Protein AF-A0AAU9RPU9-F1 (afdb_monomer_lite)

Radius of gyration: 13.3 Å; chains: 1; bounding box: 34×27×22 Å

Organism: Thlaspi arvense (NCBI:txid13288)

Foldseek 3Di:
DVLQVVDVVQEDDDPVCSVVVSVVCVVVVVQVVLRPPPDHVVSHVLVVLVVLLVVLVPDDPVPDDPVSVVSSVVSVVVCVVSVGDPD

InterPro domains:
  IPR050804 MATH and coiled-coil domain-containing protein [PTHR46236] (11-87)

pLDDT: mean 86.01, std 12.3, range [44.53, 97.81]

Secondary structure (DSSP, 8-state):
-HHHHHHHHH----GGGHHHHHHHHHH-GGGGGGGTTS-HHHHHHHHHHHHHHHHHHTS-GGG--HHHHHHHHHHHHHHHHTT----

Structure (mmCIF, N/CA/C/O backbone):
data_AF-A0AAU9RPU9-F1
#
_entry.id   AF-A0AAU9RPU9-F1
#
loop_
_atom_site.group_PDB
_atom_site.id
_atom_site.type_symbol
_atom_site.label_atom_id
_atom_site.label_alt_id
_atom_site.label_comp_id
_atom_site.label_asym_id
_atom_site.label_entity_id
_atom_site.label_seq_id
_atom_site.pdbx_PDB_ins_code
_atom_site.Cartn_x
_atom_site.Cartn_y
_atom_site.Cartn_z
_atom_site.occupancy
_atom_site.B_iso_or_equiv
_atom_site.auth_seq_id
_atom_site.auth_comp_id
_atom_site.auth_asym_id
_atom_site.auth_atom_id
_atom_site.pdbx_PDB_model_num
ATOM 1 N N . MET A 1 1 ? -13.238 14.695 -13.629 1.00 50.19 1 MET A N 1
ATOM 2 C CA . MET A 1 1 ? -13.440 15.696 -12.558 1.00 50.19 1 MET A CA 1
ATOM 3 C C . MET A 1 1 ? -14.195 15.122 -11.354 1.00 50.19 1 MET A C 1
ATOM 5 O O . MET A 1 1 ? -13.665 15.196 -10.260 1.00 50.19 1 MET A O 1
ATOM 9 N N . LEU A 1 2 ? -15.346 14.454 -11.528 1.00 44.53 2 LEU A N 1
ATOM 10 C CA . LEU A 1 2 ? -16.125 13.857 -10.418 1.00 44.53 2 LEU A CA 1
ATOM 11 C C . LEU A 1 2 ? -15.375 12.797 -9.574 1.00 44.53 2 LEU A C 1
ATOM 13 O O . LEU A 1 2 ? -15.481 12.809 -8.354 1.00 44.53 2 LEU A O 1
ATOM 17 N N . LEU A 1 3 ? -14.554 11.937 -10.193 1.00 53.84 3 LEU A N 1
ATOM 18 C CA . LEU A 1 3 ? -13.721 10.944 -9.481 1.00 53.84 3 LEU A CA 1
ATOM 19 C C . LEU A 1 3 ? -12.643 11.569 -8.573 1.00 53.84 3 LEU A C 1
ATOM 21 O O . LEU A 1 3 ? -12.317 11.005 -7.535 1.00 53.84 3 LEU A O 1
ATOM 25 N N . LEU A 1 4 ? -12.113 12.739 -8.948 1.00 52.69 4 LEU A N 1
ATOM 26 C CA . LEU A 1 4 ? -11.103 13.474 -8.173 1.00 52.69 4 LEU A CA 1
ATOM 27 C C . LEU A 1 4 ? -11.700 14.057 -6.882 1.00 52.69 4 LEU A C 1
ATOM 29 O O . LEU A 1 4 ? -11.063 13.999 -5.837 1.00 52.69 4 LEU A O 1
ATOM 33 N N . VAL A 1 5 ? -12.937 14.560 -6.951 1.00 50.19 5 VAL A N 1
ATOM 34 C CA . VAL A 1 5 ? -13.662 15.144 -5.806 1.00 50.19 5 VAL A CA 1
ATOM 35 C C . VAL A 1 5 ? -14.075 14.072 -4.792 1.00 50.19 5 VAL A C 1
ATOM 37 O O . VAL A 1 5 ? -14.019 14.301 -3.588 1.00 50.19 5 VAL A O 1
ATOM 40 N N . PHE A 1 6 ? -14.438 12.874 -5.257 1.00 55.78 6 PHE A N 1
ATOM 41 C CA . PHE A 1 6 ? -14.719 11.746 -4.362 1.00 55.78 6 PHE A CA 1
ATOM 42 C C . PHE A 1 6 ? -13.474 11.274 -3.604 1.00 55.78 6 PHE A C 1
ATOM 44 O O . PHE A 1 6 ? -13.573 10.870 -2.448 1.00 55.78 6 PHE A O 1
ATOM 51 N N . PHE A 1 7 ? -12.300 11.355 -4.232 1.00 59.78 7 PHE A N 1
ATOM 52 C CA . PHE A 1 7 ? -11.048 10.933 -3.615 1.00 59.78 7 PHE A CA 1
ATOM 53 C C . PHE A 1 7 ? -10.637 11.822 -2.443 1.00 59.78 7 PHE A C 1
ATOM 55 O O . PHE A 1 7 ? -10.306 11.305 -1.379 1.00 59.78 7 PHE A O 1
ATOM 62 N N . SER A 1 8 ? -10.706 13.144 -2.618 1.00 56.47 8 SER A N 1
ATOM 63 C CA . SER A 1 8 ? -10.306 14.123 -1.600 1.00 56.47 8 SER A CA 1
ATOM 64 C C . SER A 1 8 ? -11.222 14.147 -0.372 1.00 56.47 8 SER A C 1
ATOM 66 O O . SER A 1 8 ? -10.781 14.521 0.712 1.00 56.47 8 SER A O 1
ATOM 68 N N . LEU A 1 9 ? -12.480 13.718 -0.513 1.00 62.22 9 LEU A N 1
ATOM 69 C CA . LEU A 1 9 ? -13.426 13.604 0.604 1.00 62.22 9 LEU A CA 1
ATOM 70 C C . LEU A 1 9 ? -13.251 12.308 1.413 1.00 62.22 9 LEU A C 1
ATOM 72 O O . LEU A 1 9 ? -13.685 12.238 2.562 1.00 62.22 9 LEU A O 1
ATOM 76 N N . TRP A 1 10 ? -12.618 11.281 0.838 1.00 70.19 10 TRP A N 1
ATOM 77 C CA . TRP A 1 10 ? -12.502 9.954 1.456 1.00 70.19 10 TRP A CA 1
ATOM 78 C C . TRP A 1 10 ? -11.080 9.612 1.918 1.00 70.19 10 TRP A C 1
ATOM 80 O O . TRP A 1 10 ? -10.926 8.886 2.903 1.00 70.19 10 TRP A O 1
ATOM 90 N N . PHE A 1 11 ? -10.063 10.186 1.267 1.00 77.81 11 PHE A N 1
ATOM 91 C CA . PHE A 1 11 ? -8.640 9.983 1.540 1.00 77.81 11 PHE A CA 1
ATOM 92 C C . PHE A 1 11 ? -7.878 11.312 1.504 1.00 77.81 11 PHE A C 1
ATOM 94 O O . PHE A 1 11 ? -8.114 12.152 0.638 1.00 77.81 11 PHE A O 1
ATOM 101 N N . GLN A 1 12 ? -6.906 11.482 2.399 1.00 81.38 12 GLN A N 1
ATOM 102 C CA . GLN A 1 12 ? -5.926 12.568 2.315 1.00 81.38 12 GLN A CA 1
ATOM 103 C C . GLN A 1 12 ? -4.655 12.038 1.643 1.00 81.38 12 GLN A C 1
ATOM 105 O O . GLN A 1 12 ? -3.741 11.565 2.310 1.00 81.38 12 GLN A O 1
ATOM 110 N N . VAL A 1 13 ? -4.612 12.084 0.311 1.00 78.31 13 VAL A N 1
ATOM 111 C CA . VAL A 1 13 ? -3.435 11.692 -0.487 1.00 78.31 13 VAL A CA 1
ATOM 112 C C . VAL A 1 13 ? -2.823 12.903 -1.180 1.00 78.31 13 VAL A C 1
ATOM 114 O O . VAL A 1 13 ? -3.509 13.896 -1.435 1.00 78.31 13 VAL A O 1
ATOM 117 N N . LEU A 1 14 ? -1.531 12.827 -1.507 1.00 81.94 14 LEU A N 1
ATOM 118 C CA . LEU A 1 14 ? -0.867 13.890 -2.259 1.00 81.94 14 LEU A CA 1
ATOM 119 C C . LEU A 1 14 ? -1.483 14.012 -3.657 1.00 81.94 14 LEU A C 1
ATOM 121 O O . LEU A 1 14 ? -1.845 13.012 -4.278 1.00 81.94 14 LEU A O 1
ATOM 125 N N . TYR A 1 15 ? -1.544 15.233 -4.194 1.00 82.19 15 TYR A N 1
ATOM 126 C CA . TYR A 1 15 ? -2.085 15.473 -5.538 1.00 82.19 15 TYR A CA 1
ATOM 127 C C . TYR A 1 15 ? -1.377 14.627 -6.613 1.00 82.19 15 TYR A C 1
ATOM 129 O O . TYR A 1 15 ? -2.022 14.069 -7.500 1.00 82.19 15 TYR A O 1
ATOM 137 N N . SER A 1 16 ? -0.059 14.444 -6.477 1.00 84.00 16 SER A N 1
ATOM 138 C CA . SER A 1 16 ? 0.760 13.595 -7.353 1.00 84.00 16 SER A CA 1
ATOM 139 C C . SER A 1 16 ? 0.351 12.118 -7.348 1.00 84.00 16 SER A C 1
ATOM 141 O O . SER A 1 16 ? 0.607 11.408 -8.317 1.00 84.00 16 SER A O 1
ATOM 143 N N . GLN A 1 17 ? -0.312 11.646 -6.292 1.00 84.12 17 GLN A N 1
ATOM 144 C CA . GLN A 1 17 ? -0.717 10.249 -6.139 1.00 84.12 17 GLN A CA 1
ATOM 145 C C . GLN A 1 17 ? -2.123 9.978 -6.683 1.00 84.12 17 GLN A C 1
ATOM 147 O O . GLN A 1 17 ? -2.461 8.818 -6.922 1.00 84.12 17 GLN A O 1
ATOM 152 N N . VAL A 1 18 ? -2.943 11.007 -6.934 1.00 84.12 18 VAL A N 1
ATOM 153 C CA . VAL A 1 18 ? -4.369 10.828 -7.266 1.00 84.12 18 VAL A CA 1
ATOM 154 C C . VAL A 1 18 ? -4.581 9.982 -8.523 1.00 84.12 18 VAL A C 1
ATOM 156 O O . VAL A 1 18 ? -5.488 9.147 -8.560 1.00 84.12 18 VAL A O 1
ATOM 159 N N . ALA A 1 19 ? -3.735 10.146 -9.543 1.00 85.69 19 ALA A N 1
ATOM 160 C CA . ALA A 1 19 ? -3.811 9.340 -10.761 1.00 85.69 19 ALA A CA 1
ATOM 161 C C . ALA A 1 19 ? -3.537 7.852 -10.481 1.00 85.69 19 ALA A C 1
ATOM 163 O O . ALA A 1 19 ? -4.279 6.987 -10.955 1.00 85.69 19 ALA A O 1
ATOM 164 N N . SER A 1 20 ? -2.520 7.558 -9.665 1.00 84.50 20 SER A N 1
ATOM 165 C CA . SER A 1 20 ? -2.171 6.196 -9.252 1.00 84.50 20 SER A CA 1
ATOM 166 C C . SER A 1 20 ? -3.299 5.551 -8.460 1.00 84.50 20 SER A C 1
ATOM 168 O O . SER A 1 20 ? -3.701 4.432 -8.782 1.00 84.50 20 SER A O 1
ATOM 170 N N . VAL A 1 21 ? -3.880 6.266 -7.492 1.00 85.44 21 VAL A N 1
ATOM 171 C CA . VAL A 1 21 ? -4.959 5.692 -6.682 1.00 85.44 21 VAL A CA 1
ATOM 172 C C . VAL A 1 21 ? -6.252 5.513 -7.482 1.00 85.44 21 VAL A C 1
ATOM 174 O O . VAL A 1 21 ? -6.934 4.497 -7.363 1.00 85.44 21 VAL A O 1
ATOM 177 N N . SER A 1 22 ? -6.552 6.446 -8.390 1.00 85.56 22 SER A N 1
ATOM 178 C CA . SER A 1 22 ? -7.678 6.304 -9.321 1.00 85.56 22 SER A CA 1
ATOM 179 C C . SER A 1 22 ? -7.520 5.076 -10.223 1.00 85.56 22 SER A C 1
ATOM 181 O O . SER A 1 22 ? -8.492 4.372 -10.500 1.00 85.56 22 SER A O 1
ATOM 183 N N . ARG A 1 23 ? -6.297 4.802 -10.694 1.00 86.25 23 ARG A N 1
ATOM 184 C CA . ARG A 1 23 ? -5.992 3.617 -11.507 1.00 86.25 23 ARG A CA 1
ATOM 185 C C . ARG A 1 23 ? -6.098 2.331 -10.690 1.00 86.25 23 ARG A C 1
ATOM 187 O O . ARG A 1 23 ? -6.600 1.347 -11.226 1.00 86.25 23 ARG A O 1
ATOM 194 N N . LEU A 1 24 ? -5.658 2.352 -9.431 1.00 86.38 24 LEU A N 1
ATOM 195 C CA . LEU A 1 24 ? -5.743 1.218 -8.511 1.00 86.38 24 LEU A CA 1
ATOM 196 C C . LEU A 1 24 ? -7.194 0.762 -8.344 1.00 86.38 24 LEU A C 1
ATOM 198 O O . LEU A 1 24 ? -7.501 -0.372 -8.686 1.00 86.38 24 LEU A O 1
ATOM 202 N N . PHE A 1 25 ? -8.103 1.656 -7.949 1.00 85.75 25 PHE A N 1
ATOM 203 C CA . PHE A 1 25 ? -9.514 1.290 -7.765 1.00 85.75 25 PHE A CA 1
ATOM 204 C C . PHE A 1 25 ? -10.251 0.961 -9.060 1.00 85.75 25 PHE A C 1
ATOM 206 O O . PHE A 1 25 ? -11.238 0.235 -9.034 1.00 85.75 25 PHE A O 1
ATOM 213 N N . ARG A 1 26 ? -9.789 1.464 -10.209 1.00 86.69 26 ARG A N 1
ATOM 214 C CA . ARG A 1 26 ? -10.345 1.036 -11.498 1.00 86.69 26 ARG A CA 1
ATOM 215 C C . ARG A 1 26 ? -9.977 -0.413 -11.822 1.00 86.69 26 ARG A C 1
ATOM 217 O O . ARG A 1 26 ? -10.784 -1.107 -12.425 1.00 86.69 26 ARG A O 1
ATOM 224 N N . LYS A 1 27 ? -8.757 -0.837 -11.480 1.00 86.94 27 LYS A N 1
ATOM 225 C CA . LYS A 1 27 ? -8.272 -2.202 -11.730 1.00 86.94 27 LYS A CA 1
ATOM 226 C C . LYS A 1 27 ? -8.746 -3.199 -10.673 1.00 86.94 27 LYS A C 1
ATOM 228 O O . LYS A 1 27 ? -9.085 -4.317 -11.028 1.00 86.94 27 LYS A O 1
ATOM 233 N N . HIS A 1 28 ? -8.776 -2.763 -9.419 1.00 87.06 28 HIS A N 1
ATOM 234 C CA . HIS A 1 28 ? -9.101 -3.562 -8.242 1.00 87.06 28 HIS A CA 1
ATOM 235 C C . HIS A 1 28 ? -10.185 -2.833 -7.432 1.00 87.06 28 HIS A C 1
ATOM 237 O O . HIS A 1 28 ? -9.893 -2.165 -6.431 1.00 87.06 28 HIS A O 1
ATOM 243 N N . PRO A 1 29 ? -11.439 -2.829 -7.919 1.00 85.69 29 PRO A N 1
ATOM 244 C CA . PRO A 1 29 ? -12.540 -2.133 -7.252 1.00 85.69 29 PRO A CA 1
ATOM 245 C C . PRO A 1 29 ? -12.894 -2.752 -5.892 1.00 85.69 29 PRO A C 1
ATOM 247 O O . PRO A 1 29 ? -13.413 -2.060 -5.018 1.00 85.69 29 PRO A O 1
ATOM 250 N N . ASP A 1 30 ? -12.585 -4.028 -5.692 1.00 86.12 30 ASP A N 1
ATOM 251 C CA . ASP A 1 30 ? -12.720 -4.781 -4.444 1.00 86.12 30 ASP A CA 1
ATOM 252 C C . ASP A 1 30 ? -11.889 -4.172 -3.299 1.00 86.12 30 ASP A C 1
ATOM 254 O O . ASP A 1 30 ? -12.3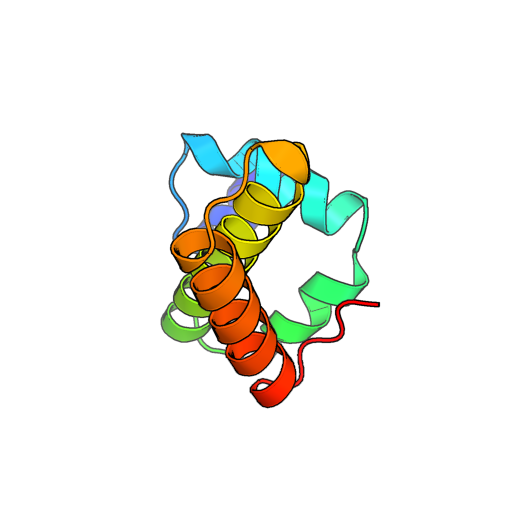86 -4.064 -2.176 1.00 86.12 30 ASP A O 1
ATOM 258 N N . ILE A 1 31 ? -10.702 -3.626 -3.593 1.00 87.56 31 ILE A N 1
ATOM 259 C CA . ILE A 1 31 ? -9.858 -2.938 -2.605 1.00 87.56 31 ILE A CA 1
ATOM 260 C C . ILE A 1 31 ? -10.594 -1.737 -1.990 1.00 87.56 31 ILE A C 1
ATOM 262 O O . ILE A 1 31 ? -10.402 -1.423 -0.813 1.00 87.56 31 ILE A O 1
ATOM 266 N N . ALA A 1 32 ? -11.478 -1.068 -2.739 1.00 85.94 32 ALA A N 1
ATOM 267 C CA . ALA A 1 32 ? -12.254 0.054 -2.210 1.00 85.94 32 ALA A CA 1
ATOM 268 C C . ALA A 1 32 ? -13.191 -0.372 -1.063 1.00 85.94 32 ALA A C 1
ATOM 270 O O . ALA A 1 32 ? -13.466 0.426 -0.160 1.00 85.94 32 ALA A O 1
ATOM 271 N N . ALA A 1 33 ? -13.646 -1.632 -1.048 1.00 86.56 33 ALA A N 1
ATOM 272 C CA . ALA A 1 33 ? -14.505 -2.156 0.010 1.00 86.56 33 ALA A CA 1
ATOM 273 C C . ALA A 1 33 ? -13.796 -2.181 1.375 1.00 86.56 33 ALA A C 1
ATOM 275 O O . ALA A 1 33 ? -14.435 -1.885 2.389 1.00 86.56 33 ALA A O 1
ATOM 276 N N . ASN A 1 34 ? -12.476 -2.406 1.395 1.00 88.06 34 ASN A N 1
ATOM 277 C CA . ASN A 1 34 ? -11.657 -2.450 2.615 1.00 88.06 34 ASN A CA 1
ATOM 278 C C . ASN A 1 34 ? -11.646 -1.108 3.373 1.00 88.06 34 ASN A C 1
ATOM 2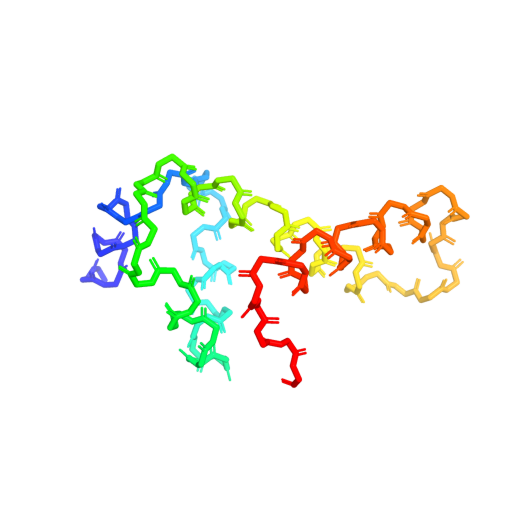80 O O . ASN A 1 34 ? -11.335 -1.048 4.562 1.00 88.06 34 ASN A O 1
ATOM 284 N N . PHE A 1 35 ? -12.027 -0.010 2.713 1.00 87.12 35 PHE A N 1
ATOM 285 C CA . PHE A 1 35 ? -12.049 1.328 3.303 1.00 87.12 35 PHE A CA 1
ATOM 286 C C . PHE A 1 35 ? -13.432 1.768 3.797 1.00 87.12 35 PHE A C 1
ATOM 288 O O . PHE A 1 35 ? -13.533 2.774 4.504 1.00 87.12 35 PHE A O 1
ATOM 295 N N . LYS A 1 36 ? -14.512 1.049 3.467 1.00 82.38 36 LYS A N 1
ATOM 296 C CA . LYS A 1 36 ? -15.893 1.531 3.642 1.00 82.38 36 LYS A CA 1
ATOM 297 C C . LYS A 1 36 ? -16.238 1.882 5.094 1.00 82.38 36 LYS A C 1
ATOM 299 O O . LYS A 1 36 ? -16.822 2.937 5.332 1.00 82.38 36 LYS A O 1
ATOM 304 N N . THR A 1 37 ? -15.828 1.061 6.057 1.00 81.12 37 THR A N 1
ATOM 305 C CA . THR A 1 37 ? -16.164 1.202 7.489 1.00 81.12 37 THR A CA 1
ATOM 306 C C . THR A 1 37 ? -15.152 2.013 8.303 1.00 81.12 37 THR A C 1
ATOM 308 O O . THR A 1 37 ? -15.381 2.277 9.480 1.00 81.12 37 THR A O 1
ATOM 311 N N . LYS A 1 38 ? -14.031 2.425 7.702 1.00 83.56 38 LYS A N 1
ATOM 312 C CA . LYS A 1 38 ? -12.927 3.095 8.405 1.00 83.56 38 LYS A CA 1
ATOM 313 C C . LYS A 1 38 ? -13.134 4.618 8.421 1.00 83.56 38 LYS A 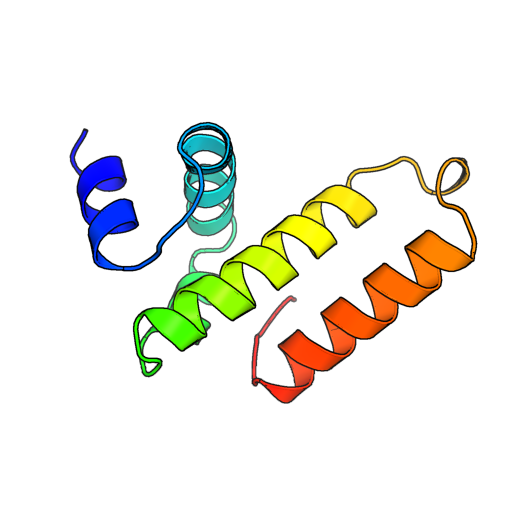C 1
ATOM 315 O O . LYS A 1 38 ? -13.697 5.177 7.486 1.00 83.56 38 LYS A O 1
ATOM 320 N N . ASN A 1 39 ? -12.686 5.315 9.467 1.00 89.38 39 ASN A N 1
ATOM 321 C CA . ASN A 1 39 ? -12.697 6.786 9.476 1.00 89.38 39 ASN A CA 1
ATOM 322 C C . ASN A 1 39 ? -11.619 7.357 8.526 1.00 89.38 39 ASN A C 1
ATOM 324 O O . ASN A 1 39 ? -10.740 6.624 8.074 1.00 89.38 39 ASN A O 1
ATOM 328 N N . GLN A 1 40 ? -11.674 8.657 8.215 1.00 86.88 40 GLN A N 1
ATOM 329 C CA . GLN A 1 40 ? -10.782 9.282 7.225 1.00 86.88 40 GLN A CA 1
ATOM 330 C C . GLN A 1 40 ? -9.292 9.124 7.560 1.00 86.88 40 GLN A C 1
ATOM 332 O O . GLN A 1 40 ? -8.506 8.829 6.664 1.00 86.88 40 GLN A O 1
ATOM 337 N N . LEU A 1 41 ? -8.902 9.267 8.831 1.00 89.38 41 LEU A N 1
ATOM 338 C CA . LEU A 1 41 ? -7.508 9.107 9.252 1.00 89.38 41 LEU A CA 1
ATOM 339 C C . LEU A 1 41 ? -7.017 7.685 8.966 1.00 89.38 41 LEU A C 1
ATOM 341 O O . LEU A 1 41 ? -5.993 7.491 8.318 1.00 89.38 41 LEU A O 1
ATOM 345 N N . VAL A 1 42 ? -7.797 6.691 9.389 1.00 90.69 42 VAL A N 1
ATOM 346 C CA . VAL A 1 42 ? -7.480 5.277 9.177 1.00 90.69 42 VAL A CA 1
ATOM 347 C C . VAL A 1 42 ? -7.422 4.948 7.680 1.00 90.69 42 VAL A C 1
ATOM 349 O O . VAL A 1 42 ? -6.512 4.250 7.235 1.00 90.69 42 VAL A O 1
ATOM 352 N N . ARG A 1 43 ? -8.352 5.486 6.881 1.00 90.19 43 ARG A N 1
ATOM 353 C CA . ARG A 1 43 ? -8.336 5.345 5.418 1.00 90.19 43 ARG A CA 1
ATOM 354 C C . ARG A 1 43 ? -7.047 5.892 4.811 1.00 90.19 43 ARG A C 1
ATOM 356 O O . ARG A 1 43 ? -6.421 5.198 4.016 1.00 90.19 43 ARG A O 1
ATOM 363 N N . THR A 1 44 ? -6.644 7.100 5.198 1.00 89.69 44 THR A N 1
ATOM 364 C CA . THR A 1 44 ? -5.404 7.733 4.732 1.00 89.69 44 THR A CA 1
ATOM 365 C C . THR A 1 44 ? -4.175 6.901 5.089 1.00 89.69 44 THR A C 1
ATOM 367 O O . THR A 1 44 ? -3.348 6.640 4.218 1.00 89.69 44 THR A O 1
ATOM 370 N N . THR A 1 45 ? -4.068 6.432 6.335 1.00 92.69 45 THR A N 1
ATOM 371 C CA . THR A 1 45 ? -2.932 5.613 6.782 1.00 92.69 45 THR A CA 1
ATOM 372 C C . THR A 1 45 ? -2.791 4.349 5.940 1.00 92.69 45 THR A C 1
ATOM 374 O O . THR A 1 45 ? -1.732 4.115 5.359 1.00 92.69 45 THR A O 1
ATOM 377 N N . TYR A 1 46 ? -3.866 3.570 5.795 1.00 93.62 46 TYR A N 1
ATOM 378 C CA . TYR A 1 46 ? -3.812 2.348 4.990 1.00 93.62 46 TYR A CA 1
ATOM 379 C C . TYR A 1 46 ? -3.609 2.627 3.500 1.00 93.62 46 TYR A C 1
ATOM 381 O O . TYR A 1 46 ? -2.938 1.848 2.829 1.00 93.62 46 TYR A O 1
ATOM 389 N N . MET A 1 47 ? -4.116 3.749 2.981 1.00 91.19 47 MET A N 1
ATOM 390 C CA . MET A 1 47 ? -3.854 4.146 1.599 1.00 91.19 47 MET A CA 1
ATOM 391 C C . MET A 1 47 ? -2.364 4.413 1.359 1.00 91.19 47 MET A C 1
ATOM 393 O O . MET A 1 47 ? -1.808 3.946 0.369 1.00 91.19 47 MET A O 1
ATOM 397 N N . ASN A 1 48 ? -1.692 5.097 2.286 1.00 91.12 48 ASN A N 1
ATOM 398 C CA . ASN A 1 48 ? -0.254 5.351 2.189 1.00 91.12 48 ASN A CA 1
ATOM 399 C C . ASN A 1 48 ? 0.567 4.054 2.267 1.00 91.12 48 ASN A C 1
ATOM 401 O O . ASN A 1 48 ? 1.514 3.881 1.498 1.00 91.12 48 ASN A O 1
ATOM 405 N N . ILE A 1 49 ? 0.178 3.123 3.146 1.00 94.88 49 ILE A N 1
ATOM 406 C CA . ILE A 1 49 ? 0.802 1.793 3.242 1.00 94.88 49 ILE A CA 1
ATOM 407 C C . ILE A 1 49 ? 0.639 1.034 1.919 1.00 94.88 49 ILE A C 1
ATOM 409 O O . ILE A 1 49 ? 1.625 0.537 1.372 1.00 94.88 49 ILE A O 1
ATOM 413 N N . LEU A 1 50 ? -0.579 0.998 1.372 1.00 94.19 50 LEU A N 1
ATOM 414 C CA . LEU A 1 50 ? -0.896 0.305 0.125 1.00 94.19 50 LEU A CA 1
ATOM 415 C C . LEU A 1 50 ? -0.149 0.892 -1.076 1.00 94.19 50 LEU A C 1
ATOM 417 O O . LEU A 1 50 ? 0.454 0.146 -1.845 1.00 94.19 50 LEU A O 1
ATOM 421 N N . LEU A 1 51 ? -0.123 2.220 -1.218 1.00 91.44 51 LEU A N 1
ATOM 422 C CA . LEU A 1 51 ? 0.649 2.882 -2.272 1.00 91.44 51 LEU A CA 1
ATOM 423 C C . LEU A 1 51 ? 2.140 2.570 -2.154 1.00 91.44 51 LEU A C 1
ATOM 425 O O . LEU A 1 51 ? 2.773 2.232 -3.152 1.00 91.44 51 LEU A O 1
ATOM 429 N N . GLY A 1 52 ? 2.682 2.613 -0.936 1.00 92.56 52 GLY A N 1
ATOM 430 C CA . GLY A 1 52 ? 4.078 2.281 -0.685 1.00 92.56 52 GLY A CA 1
ATOM 431 C C . GLY A 1 52 ? 4.415 0.803 -0.909 1.00 92.56 52 GLY A C 1
ATOM 432 O O . GLY A 1 52 ? 5.586 0.491 -1.113 1.00 92.56 52 GLY A O 1
ATOM 433 N N . LEU A 1 53 ? 3.440 -0.108 -0.832 1.00 95.06 53 LEU A N 1
ATOM 434 C CA . LEU A 1 53 ? 3.608 -1.515 -1.206 1.00 95.06 53 LEU A CA 1
ATOM 435 C C . LEU A 1 53 ? 3.602 -1.669 -2.731 1.00 95.06 53 LEU A C 1
ATOM 437 O O . LEU A 1 53 ? 4.516 -2.269 -3.289 1.00 95.06 53 LEU A O 1
ATOM 441 N N . VAL A 1 54 ? 2.618 -1.073 -3.409 1.00 91.75 54 VAL A N 1
ATOM 442 C CA . VAL A 1 54 ? 2.511 -1.085 -4.877 1.00 91.75 54 VAL A CA 1
ATOM 443 C C . VAL A 1 54 ? 3.759 -0.486 -5.526 1.00 91.75 54 VAL A C 1
ATOM 445 O O . VAL A 1 54 ? 4.268 -1.026 -6.502 1.00 91.75 54 VAL A O 1
ATOM 448 N N . GLU A 1 55 ? 4.281 0.614 -4.988 1.00 90.94 55 GLU A N 1
ATOM 449 C CA . GLU A 1 55 ? 5.518 1.228 -5.472 1.00 90.94 55 GLU A CA 1
ATOM 450 C C . GLU A 1 55 ? 6.719 0.283 -5.349 1.00 90.94 55 GLU A C 1
ATOM 452 O O . GLU A 1 55 ? 7.478 0.148 -6.306 1.00 90.94 55 GLU A O 1
ATOM 457 N N . ALA A 1 56 ? 6.858 -0.416 -4.217 1.00 93.12 56 ALA A N 1
ATOM 458 C CA . ALA A 1 56 ? 7.927 -1.392 -4.024 1.00 93.12 56 ALA A CA 1
ATOM 459 C C . ALA A 1 56 ? 7.805 -2.572 -5.004 1.00 93.12 56 ALA A C 1
ATOM 461 O O . ALA A 1 56 ? 8.786 -2.941 -5.640 1.00 93.12 56 ALA A O 1
ATOM 462 N N . LEU A 1 57 ? 6.600 -3.121 -5.184 1.00 90.75 57 LEU A N 1
ATOM 463 C CA . LEU A 1 57 ? 6.358 -4.276 -6.060 1.00 90.75 57 LEU A CA 1
ATOM 464 C C . LEU A 1 57 ? 6.445 -3.951 -7.559 1.00 90.75 57 LEU A C 1
ATOM 466 O O . LEU A 1 57 ? 6.655 -4.851 -8.366 1.00 90.75 57 LEU A O 1
ATOM 470 N N . ASN A 1 58 ? 6.304 -2.681 -7.947 1.00 91.06 58 ASN A N 1
ATOM 471 C CA . ASN A 1 58 ? 6.501 -2.250 -9.335 1.00 91.06 58 ASN A CA 1
ATOM 472 C C . ASN A 1 58 ? 7.982 -2.161 -9.735 1.00 91.06 58 ASN A C 1
ATOM 474 O O . ASN A 1 58 ? 8.279 -1.997 -10.921 1.00 91.06 58 ASN A O 1
ATOM 478 N N . LYS A 1 59 ? 8.915 -2.240 -8.779 1.00 93.44 59 LYS A N 1
ATOM 479 C CA . LYS A 1 59 ? 10.347 -2.279 -9.082 1.00 93.44 59 LYS A CA 1
ATOM 480 C C . LYS A 1 59 ? 10.740 -3.664 -9.615 1.00 93.44 59 LYS A C 1
ATOM 482 O O . LYS A 1 59 ? 10.183 -4.671 -9.177 1.00 93.44 59 LYS A O 1
ATOM 487 N N . PRO A 1 60 ? 11.727 -3.759 -10.523 1.00 95.19 60 PRO A N 1
ATOM 488 C CA . PRO A 1 60 ? 12.274 -5.048 -10.929 1.00 95.19 60 PRO A CA 1
ATOM 489 C C . PRO A 1 60 ? 12.792 -5.845 -9.715 1.00 95.19 60 PRO A C 1
ATOM 491 O O . PRO A 1 60 ? 13.483 -5.256 -8.880 1.00 95.19 60 PRO A O 1
ATOM 494 N N . PRO A 1 61 ? 12.553 -7.168 -9.612 1.00 91.25 61 PRO A N 1
ATOM 495 C CA . PRO A 1 61 ? 12.941 -7.947 -8.430 1.00 91.25 61 PRO A CA 1
ATOM 496 C C . PRO A 1 61 ? 14.425 -7.842 -8.060 1.00 91.25 61 PRO A C 1
ATOM 498 O O . PRO A 1 61 ? 14.771 -7.762 -6.890 1.00 91.25 61 PRO A O 1
ATOM 501 N N . HIS A 1 62 ? 15.302 -7.770 -9.062 1.00 92.75 62 HIS A N 1
ATOM 502 C CA . HIS A 1 62 ? 16.751 -7.637 -8.885 1.00 92.75 62 HIS A CA 1
ATOM 503 C C . HIS A 1 62 ? 17.202 -6.247 -8.406 1.00 92.75 62 HIS A C 1
ATOM 505 O O . HIS A 1 62 ? 18.366 -6.070 -8.069 1.00 92.75 62 HIS A O 1
ATOM 511 N N . SER A 1 63 ? 16.311 -5.252 -8.416 1.00 95.75 63 SER A N 1
ATOM 512 C CA . SER A 1 63 ? 16.601 -3.888 -7.953 1.00 95.75 63 SER A CA 1
ATOM 513 C C . SER A 1 63 ? 16.195 -3.646 -6.499 1.00 95.75 63 SER A C 1
ATOM 515 O O . SER A 1 63 ? 16.505 -2.592 -5.951 1.00 95.75 63 SER A O 1
ATOM 517 N N . LEU A 1 64 ? 15.492 -4.602 -5.883 1.00 96.00 64 LEU A N 1
ATOM 518 C CA . LEU A 1 64 ? 15.033 -4.506 -4.505 1.00 96.00 64 LEU A CA 1
ATOM 519 C C . LEU A 1 64 ? 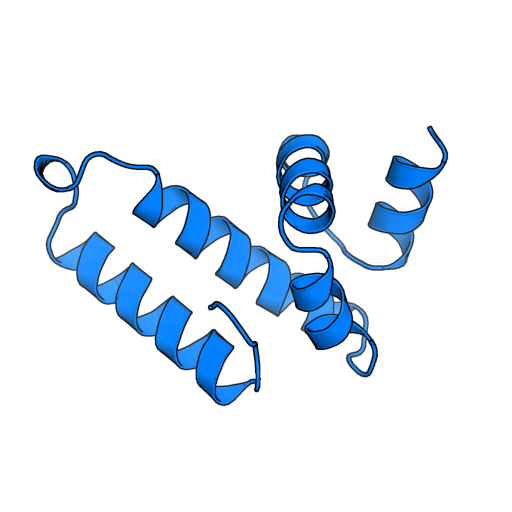16.132 -4.951 -3.542 1.00 96.00 64 LEU A C 1
ATOM 521 O O . LEU A 1 64 ? 16.618 -6.080 -3.609 1.00 96.00 64 LEU A O 1
ATOM 525 N N . SER A 1 65 ? 16.485 -4.073 -2.609 1.00 96.19 65 SER A N 1
ATOM 526 C CA . SER A 1 65 ? 17.333 -4.430 -1.470 1.00 96.19 65 SER A CA 1
ATOM 527 C C . SER A 1 65 ? 16.593 -5.322 -0.465 1.00 96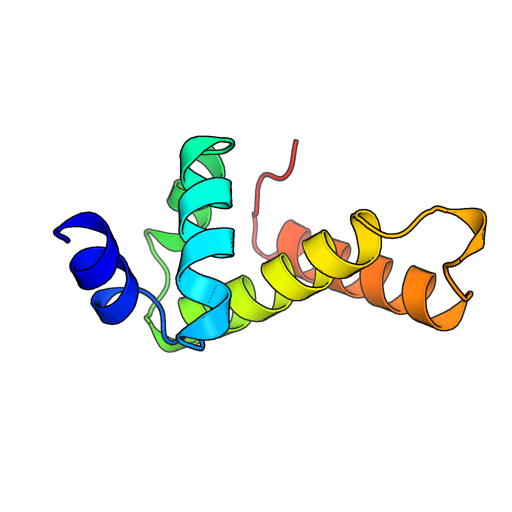.19 65 SER A C 1
ATOM 529 O O . SER A 1 65 ? 15.361 -5.312 -0.386 1.00 96.19 65 SER A O 1
ATOM 531 N N . GLU A 1 66 ? 17.338 -6.048 0.374 1.00 96.38 66 GLU A N 1
ATOM 532 C CA . GLU A 1 66 ? 16.759 -6.831 1.478 1.00 96.38 66 GLU A CA 1
ATOM 533 C C . GLU A 1 66 ? 15.901 -5.967 2.412 1.00 96.38 66 GLU A C 1
ATOM 535 O O . GLU A 1 66 ? 14.819 -6.380 2.831 1.00 96.38 66 GLU A O 1
ATOM 540 N N . THR A 1 67 ? 16.335 -4.735 2.687 1.00 96.62 67 THR A N 1
ATOM 541 C CA . THR A 1 67 ? 15.579 -3.773 3.496 1.00 96.62 67 THR A CA 1
ATOM 542 C C . THR A 1 67 ? 14.256 -3.391 2.835 1.00 96.62 67 THR A C 1
ATOM 544 O O . THR A 1 67 ? 13.227 -3.328 3.506 1.00 96.62 67 THR A O 1
ATOM 547 N N . GLU A 1 68 ? 14.237 -3.157 1.521 1.00 96.12 68 GLU A N 1
ATOM 548 C CA . GLU A 1 68 ? 12.997 -2.856 0.795 1.00 96.12 68 GLU A CA 1
ATOM 549 C C . GLU A 1 68 ? 12.050 -4.054 0.746 1.00 96.12 68 GLU A C 1
ATOM 551 O O . GLU A 1 68 ? 10.846 -3.870 0.931 1.00 96.12 68 GLU A O 1
ATOM 556 N N . LEU A 1 69 ? 12.578 -5.268 0.564 1.00 96.38 69 LEU A N 1
ATOM 557 C CA . LEU A 1 69 ? 11.796 -6.505 0.628 1.00 96.38 69 LEU A CA 1
ATOM 558 C C . LEU A 1 69 ? 11.195 -6.713 2.020 1.00 96.38 69 LEU A C 1
ATOM 560 O O . LEU A 1 69 ? 10.005 -7.008 2.139 1.00 96.38 69 LEU A O 1
ATOM 564 N N . SER A 1 70 ? 11.988 -6.506 3.072 1.00 97.00 70 SER A N 1
ATOM 565 C CA . SER A 1 70 ? 11.531 -6.580 4.462 1.00 97.00 70 SER A CA 1
ATOM 566 C C . SER A 1 70 ? 10.427 -5.555 4.737 1.00 97.00 70 SER A C 1
ATOM 568 O O . SER A 1 70 ? 9.357 -5.902 5.235 1.00 97.00 70 SER A O 1
ATOM 570 N N . ASN A 1 71 ? 10.616 -4.308 4.296 1.00 97.00 71 ASN A N 1
ATOM 571 C CA . ASN A 1 71 ? 9.614 -3.253 4.434 1.00 97.00 71 ASN A CA 1
ATOM 572 C C . ASN A 1 71 ? 8.330 -3.555 3.649 1.00 97.00 71 ASN A C 1
ATOM 574 O O . ASN A 1 71 ? 7.233 -3.321 4.155 1.00 97.00 71 ASN A O 1
ATOM 578 N N . ALA A 1 72 ? 8.439 -4.071 2.422 1.00 96.75 72 ALA A N 1
ATOM 579 C CA . ALA A 1 72 ? 7.285 -4.485 1.628 1.00 96.75 72 ALA A CA 1
ATOM 580 C C . ALA A 1 72 ? 6.520 -5.625 2.317 1.00 96.75 72 ALA A C 1
ATOM 582 O O . ALA A 1 72 ? 5.293 -5.578 2.404 1.00 96.75 72 ALA A O 1
ATOM 583 N N . ARG A 1 73 ? 7.238 -6.602 2.884 1.00 97.12 73 ARG A N 1
ATOM 584 C CA . ARG A 1 73 ? 6.642 -7.695 3.657 1.00 97.12 73 ARG A CA 1
ATOM 585 C C . ARG A 1 73 ? 5.897 -7.183 4.889 1.00 97.12 73 ARG A C 1
ATOM 587 O O . ARG A 1 73 ? 4.769 -7.610 5.111 1.00 97.12 73 ARG A O 1
ATOM 594 N N . SER A 1 74 ? 6.477 -6.258 5.651 1.00 97.81 74 SER A N 1
ATOM 595 C CA . SER A 1 74 ? 5.805 -5.654 6.811 1.00 97.81 74 SER A CA 1
ATOM 596 C C . SER A 1 74 ? 4.522 -4.923 6.407 1.00 97.81 74 SER A C 1
ATOM 598 O O . SER A 1 74 ? 3.473 -5.181 6.985 1.00 97.81 74 SER A O 1
ATOM 600 N N . LYS A 1 75 ? 4.557 -4.112 5.338 1.00 97.81 75 LYS A N 1
ATOM 601 C CA . LYS A 1 75 ? 3.356 -3.437 4.808 1.00 97.81 75 LYS A CA 1
ATOM 602 C C . LYS A 1 75 ? 2.264 -4.427 4.392 1.00 97.81 75 LYS A C 1
ATOM 604 O O . LYS A 1 75 ? 1.085 -4.177 4.630 1.00 97.81 75 LYS A O 1
ATOM 609 N N . LEU A 1 76 ? 2.643 -5.542 3.762 1.00 96.38 76 LEU A N 1
ATOM 610 C CA . LEU A 1 76 ? 1.704 -6.596 3.377 1.00 96.38 76 LEU A CA 1
ATOM 611 C C . LEU A 1 76 ? 1.046 -7.242 4.607 1.00 96.38 76 LEU A C 1
ATOM 613 O O . LEU A 1 76 ? -0.166 -7.465 4.600 1.00 96.38 76 LEU A O 1
ATOM 617 N N . ILE A 1 77 ? 1.820 -7.502 5.666 1.00 96.94 77 ILE A N 1
ATOM 618 C CA . ILE A 1 77 ? 1.304 -8.022 6.941 1.00 96.94 77 ILE A CA 1
ATOM 619 C C . ILE A 1 77 ? 0.313 -7.030 7.559 1.00 96.94 77 ILE A C 1
ATOM 621 O O . ILE A 1 77 ? -0.802 -7.438 7.878 1.00 96.94 77 ILE A O 1
ATOM 625 N N . ASP A 1 78 ? 0.670 -5.746 7.654 1.00 96.25 78 ASP A N 1
ATOM 626 C CA . ASP A 1 78 ? -0.191 -4.705 8.235 1.00 96.25 78 ASP A CA 1
ATOM 627 C C . ASP A 1 78 ? -1.545 -4.604 7.516 1.00 96.25 78 ASP A C 1
ATOM 629 O O . ASP A 1 78 ? -2.594 -4.473 8.151 1.00 96.25 78 ASP A O 1
ATOM 633 N N . LEU A 1 79 ? -1.539 -4.675 6.180 1.00 95.50 79 LEU A N 1
ATOM 634 C CA . LEU A 1 79 ? -2.760 -4.643 5.372 1.00 95.50 79 LEU A CA 1
ATOM 635 C C . LEU A 1 79 ? -3.599 -5.909 5.572 1.00 95.50 79 LEU A C 1
ATOM 637 O O . LEU A 1 79 ? -4.807 -5.816 5.787 1.00 95.50 79 LEU A O 1
ATOM 641 N N . THR A 1 80 ? -2.964 -7.082 5.549 1.00 94.75 80 THR A N 1
ATOM 642 C CA . THR A 1 80 ? -3.658 -8.369 5.710 1.00 94.75 80 THR A CA 1
ATOM 643 C C . THR A 1 80 ? -4.291 -8.485 7.098 1.00 94.75 80 THR A C 1
ATOM 645 O O . THR A 1 80 ? -5.442 -8.893 7.216 1.00 94.75 80 THR A O 1
ATOM 648 N N . GLN A 1 81 ? -3.588 -8.056 8.152 1.00 94.75 81 GLN A N 1
ATOM 649 C CA . GLN A 1 81 ? -4.124 -7.996 9.519 1.00 94.75 81 GLN A CA 1
ATOM 650 C C . GLN A 1 81 ? -5.278 -6.996 9.670 1.00 94.75 81 GLN A C 1
ATOM 652 O O . GLN A 1 81 ? -6.075 -7.111 10.595 1.00 94.75 81 GLN A O 1
ATOM 657 N N . ALA A 1 82 ? -5.375 -6.018 8.768 1.00 92.44 82 ALA A N 1
ATOM 658 C CA . ALA A 1 82 ? -6.467 -5.053 8.712 1.00 92.44 82 ALA A CA 1
ATOM 659 C C . ALA A 1 82 ? -7.645 -5.504 7.824 1.00 92.44 82 ALA A C 1
ATOM 661 O O . ALA A 1 82 ? -8.481 -4.656 7.471 1.00 92.44 82 ALA A O 1
ATOM 662 N N . ASP A 1 83 ? -7.679 -6.796 7.475 1.00 91.31 83 ASP A N 1
ATOM 663 C CA . ASP A 1 83 ? -8.649 -7.483 6.615 1.00 91.31 83 ASP A CA 1
ATOM 664 C C . ASP A 1 83 ? -8.663 -7.003 5.157 1.00 91.31 83 ASP A C 1
ATOM 666 O O . ASP A 1 83 ? -9.672 -7.131 4.457 1.00 91.31 83 ASP A O 1
ATOM 670 N N . PHE A 1 84 ? -7.5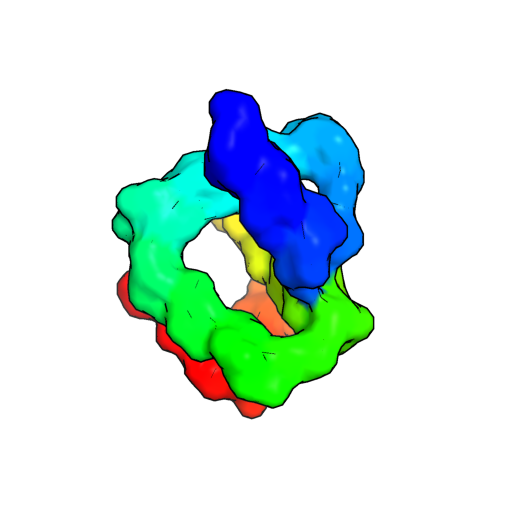52 -6.444 4.665 1.00 91.88 84 PHE A N 1
ATOM 671 C CA . PHE A 1 84 ? -7.454 -6.123 3.246 1.00 91.88 84 PHE A CA 1
ATOM 672 C C . PHE A 1 84 ? -7.322 -7.397 2.419 1.00 91.88 84 PHE A C 1
ATOM 674 O O . PHE A 1 84 ? -6.355 -8.144 2.550 1.00 91.88 84 PHE A O 1
ATOM 681 N N . LYS A 1 85 ? -8.270 -7.580 1.504 1.00 88.00 85 LYS A N 1
ATOM 682 C CA . LYS A 1 85 ? -8.159 -8.520 0.386 1.00 88.00 85 LYS A CA 1
ATOM 683 C C . LYS A 1 85 ? -7.256 -7.910 -0.688 1.00 88.00 85 LYS A C 1
ATOM 685 O O . LYS A 1 85 ? -7.481 -6.760 -1.072 1.00 88.00 85 LYS A O 1
ATOM 690 N N . LEU A 1 86 ? -6.190 -8.622 -1.049 1.00 85.38 86 LEU A N 1
ATOM 691 C CA . LEU A 1 86 ? -5.093 -8.166 -1.924 1.00 85.38 86 LEU A CA 1
ATOM 692 C C . LEU A 1 86 ? -4.753 -9.203 -3.014 1.00 85.38 86 LEU A C 1
ATOM 694 O O . LEU A 1 86 ? -3.647 -9.188 -3.557 1.00 85.38 86 LEU A O 1
ATOM 698 N N . ASP A 1 87 ? -5.680 -10.123 -3.256 1.00 74.75 87 ASP A N 1
ATOM 699 C CA . ASP A 1 87 ? -5.645 -11.209 -4.237 1.00 74.75 87 ASP A CA 1
ATOM 700 C C . ASP A 1 87 ? -5.834 -10.751 -5.697 1.00 74.75 87 ASP A C 1
ATOM 702 O O . ASP A 1 87 ? -6.430 -9.675 -5.947 1.00 74.75 87 ASP A O 1
#

Sequence (87 aa):
MLLLVFFSLWFQVLYSQVASVSRLFRKHPDIAANFKTKNQLVRTTYMNILLGLVEALNKPPHSLSETELSNARSKLIDLTQADFKLD